Protein AF-A0A6L3IJE0-F1 (afdb_monomer)

Foldseek 3Di:
DVVVVVVVCLVVVCVLQVQAGDPVFWPDWDDDPPDIDTDGDGPDDDDPVRVVVSVVVRDPDPDDDDDDDD

pLDDT: mean 78.33, std 11.36, range [48.47, 89.38]

Nearest PDB structures (foldseek):
  8wqk-assembly1_D  TM=4.330E-01  e=3.315E+00  Porcine epidemic diarrhea virus
  8wqk-assembly4_F  TM=3.754E-01  e=3.095E+00  Porcine epidemic diarrhea virus
  8wqk-assembly2_G  TM=3.939E-01  e=4.071E+00  Porcine epidemic diarrhea virus
  8wqk-assembly3_E  TM=2.069E-01  e=2.699E+00  Porcine epidemic diarrhea virus

Solvent-accessible surface area (backbone atoms only — not comparable to full-atom values): 4522 Å² total; per-residue (Å²): 113,68,64,64,51,50,56,49,46,48,54,51,48,23,68,68,34,57,80,60,32,44,77,94,31,55,76,50,70,51,77,55,100,90,50,69,52,74,45,63,51,59,86,62,93,68,58,69,66,65,50,48,53,59,47,58,76,66,33,98,65,82,82,78,86,79,86,79,85,130

Mean predicted aligned error: 7.78 Å

Organism: NCBI:txid357276

Secondary structure (DSSP, 8-state):
-HHHHHHHHHHHHHHH-TTT--GGGEEEEEE-SS-EEEEE--SSPPPHHHHHHHHHHH------------

Structure (mmCIF, N/CA/C/O backbone):
data_AF-A0A6L3IJE0-F1
#
_entry.id   AF-A0A6L3IJE0-F1
#
loop_
_atom_site.group_PDB
_atom_site.id
_atom_site.type_symbol
_atom_site.label_atom_id
_atom_site.label_alt_id
_atom_site.label_comp_id
_atom_site.label_asym_id
_atom_site.label_entity_id
_atom_site.label_seq_id
_atom_site.pdbx_PDB_ins_code
_atom_site.Cartn_x
_atom_site.Cartn_y
_atom_site.Cartn_z
_atom_site.occupancy
_atom_site.B_iso_or_equiv
_atom_site.auth_seq_id
_atom_site.auth_comp_id
_atom_site.auth_asym_id
_atom_site.auth_atom_id
_atom_site.pdbx_PDB_model_num
ATOM 1 N N . MET A 1 1 ? 13.626 -9.760 -15.583 1.00 56.66 1 MET A N 1
ATOM 2 C CA . MET A 1 1 ? 14.374 -9.040 -14.532 1.00 56.66 1 MET A CA 1
ATOM 3 C C . MET A 1 1 ? 13.453 -8.175 -13.672 1.00 56.66 1 MET A C 1
ATOM 5 O O . MET A 1 1 ? 13.439 -8.382 -12.473 1.00 56.66 1 MET A O 1
ATOM 9 N N . GLN A 1 2 ? 12.625 -7.288 -14.248 1.00 68.00 2 GLN A N 1
ATOM 10 C CA . GLN A 1 2 ? 11.730 -6.404 -13.470 1.00 68.00 2 GLN A CA 1
ATOM 11 C C . GLN A 1 2 ? 10.658 -7.146 -12.647 1.00 68.00 2 GLN A C 1
ATOM 13 O O . GLN A 1 2 ? 10.438 -6.793 -11.498 1.00 68.00 2 GLN A O 1
ATOM 18 N N . LYS A 1 3 ? 10.045 -8.219 -13.172 1.00 73.94 3 LYS A N 1
ATOM 19 C CA . LYS A 1 3 ? 9.003 -8.972 -12.443 1.00 73.94 3 LYS A CA 1
ATOM 20 C C . LYS A 1 3 ? 9.490 -9.575 -11.117 1.00 73.94 3 LYS A C 1
ATOM 22 O O . LYS A 1 3 ? 8.814 -9.457 -10.112 1.00 73.94 3 LYS A O 1
ATOM 27 N N . GLU A 1 4 ? 10.683 -10.163 -11.106 1.00 81.62 4 GLU A N 1
ATOM 28 C CA . GLU A 1 4 ? 11.269 -10.767 -9.900 1.00 81.62 4 GLU A CA 1
ATOM 29 C C . GLU A 1 4 ? 11.641 -9.707 -8.850 1.00 81.62 4 GLU A C 1
ATOM 31 O O . GLU A 1 4 ? 11.503 -9.940 -7.654 1.00 81.62 4 GLU A O 1
ATOM 36 N N . GLN A 1 5 ? 12.050 -8.512 -9.296 1.00 80.81 5 GLN A N 1
ATOM 37 C CA . GLN A 1 5 ? 12.279 -7.363 -8.414 1.00 80.81 5 GLN A CA 1
ATOM 38 C C . GLN A 1 5 ? 10.967 -6.857 -7.804 1.00 80.81 5 GLN A C 1
ATOM 40 O O . GLN A 1 5 ? 10.928 -6.572 -6.611 1.00 80.81 5 GLN A O 1
ATOM 45 N N . ILE A 1 6 ? 9.891 -6.804 -8.596 1.00 84.12 6 ILE A N 1
ATOM 46 C 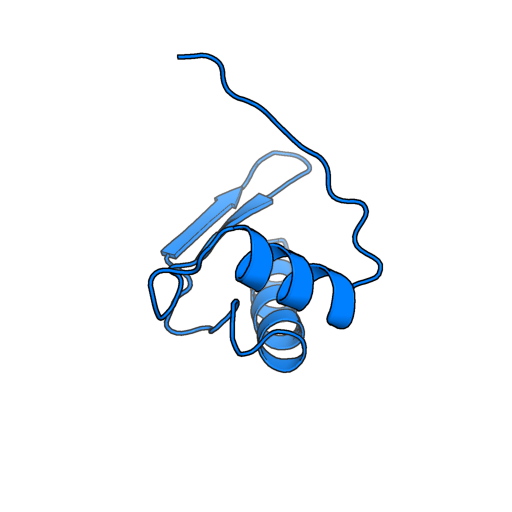CA . ILE A 1 6 ? 8.554 -6.423 -8.125 1.00 84.12 6 ILE A CA 1
ATOM 47 C C . ILE A 1 6 ? 8.031 -7.449 -7.118 1.00 84.12 6 ILE A C 1
ATOM 49 O O . ILE A 1 6 ? 7.630 -7.063 -6.026 1.00 84.12 6 ILE A O 1
ATOM 53 N N . ASP A 1 7 ? 8.097 -8.745 -7.428 1.00 85.00 7 ASP A N 1
ATOM 54 C CA . ASP A 1 7 ? 7.643 -9.806 -6.520 1.00 85.00 7 ASP A CA 1
ATOM 55 C C . ASP A 1 7 ? 8.428 -9.775 -5.197 1.00 85.00 7 ASP A C 1
ATOM 57 O O . ASP A 1 7 ? 7.852 -9.896 -4.109 1.00 85.00 7 ASP A O 1
ATOM 61 N N . ARG A 1 8 ? 9.745 -9.540 -5.269 1.00 85.81 8 ARG A N 1
ATOM 62 C CA . ARG A 1 8 ? 10.596 -9.379 -4.087 1.00 85.81 8 ARG A CA 1
ATOM 63 C C . ARG A 1 8 ? 10.231 -8.130 -3.284 1.00 85.81 8 ARG A C 1
ATOM 65 O O . ARG A 1 8 ? 10.151 -8.223 -2.062 1.00 85.81 8 ARG A O 1
ATOM 72 N N . PHE A 1 9 ? 9.978 -7.000 -3.943 1.00 85.12 9 PHE A N 1
ATOM 73 C CA . PHE A 1 9 ? 9.528 -5.775 -3.284 1.00 85.12 9 PHE A CA 1
ATOM 74 C C . PHE A 1 9 ? 8.178 -5.978 -2.593 1.00 85.12 9 PHE A C 1
ATOM 76 O O . PHE A 1 9 ? 8.071 -5.697 -1.408 1.00 85.12 9 PHE A O 1
ATOM 83 N N . VAL A 1 10 ? 7.176 -6.529 -3.285 1.00 84.94 10 VAL A N 1
ATOM 84 C CA . VAL A 1 10 ? 5.839 -6.798 -2.722 1.00 84.94 10 VAL A CA 1
ATOM 85 C C . VAL A 1 10 ? 5.934 -7.709 -1.499 1.00 84.94 10 VAL A C 1
ATOM 87 O O . VAL A 1 10 ? 5.249 -7.482 -0.504 1.00 84.94 10 VAL A O 1
ATOM 90 N N . THR A 1 11 ? 6.803 -8.720 -1.554 1.00 85.75 11 THR A N 1
ATOM 91 C CA . THR A 1 11 ? 7.019 -9.638 -0.431 1.00 85.75 11 THR A CA 1
ATOM 92 C C . THR A 1 11 ? 7.652 -8.927 0.762 1.00 85.75 11 THR A C 1
ATOM 94 O O . THR A 1 11 ? 7.151 -9.059 1.872 1.00 85.75 11 THR A O 1
ATOM 97 N N . LEU A 1 12 ? 8.734 -8.170 0.552 1.00 84.12 12 LEU A N 1
ATOM 98 C CA . LEU A 1 12 ? 9.434 -7.473 1.636 1.00 84.12 12 LEU A CA 1
ATOM 99 C C . LEU A 1 12 ? 8.588 -6.338 2.216 1.00 84.12 12 LEU A C 1
ATOM 101 O O . LEU A 1 12 ? 8.386 -6.276 3.421 1.00 84.12 12 LEU A O 1
ATOM 105 N N . ALA A 1 13 ? 8.022 -5.489 1.364 1.00 82.81 13 ALA A N 1
ATOM 106 C CA . ALA A 1 13 ? 7.209 -4.362 1.792 1.00 82.81 13 ALA A CA 1
ATOM 107 C C . ALA A 1 13 ? 5.912 -4.809 2.487 1.00 82.81 13 ALA A C 1
ATOM 109 O O . ALA A 1 13 ? 5.439 -4.124 3.383 1.00 82.81 13 ALA A O 1
ATOM 110 N N . GLY A 1 14 ? 5.361 -5.97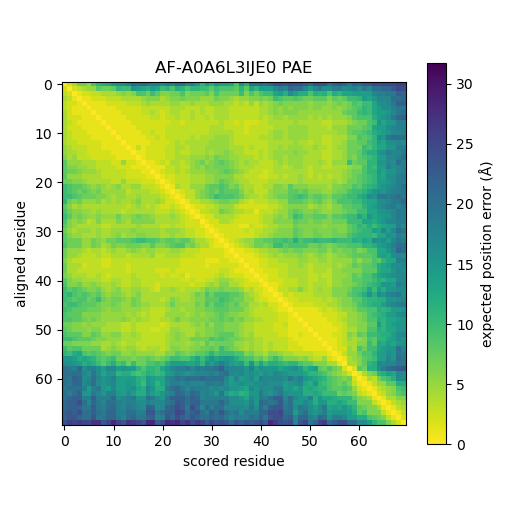7 2.134 1.00 84.44 14 GLY A N 1
ATOM 111 C CA . GLY A 1 14 ? 4.231 -6.561 2.860 1.00 84.44 14 GLY A CA 1
ATOM 112 C C . GLY A 1 14 ? 4.590 -7.166 4.222 1.00 84.44 14 GLY A C 1
ATOM 113 O O . GLY A 1 14 ? 3.696 -7.365 5.040 1.00 84.44 14 GLY A O 1
ATOM 114 N N . LEU A 1 15 ? 5.868 -7.470 4.476 1.00 84.44 15 LEU A N 1
ATOM 115 C CA . LEU A 1 15 ? 6.346 -7.873 5.804 1.00 84.44 15 LEU A CA 1
ATOM 116 C C . LEU A 1 15 ? 6.601 -6.659 6.702 1.00 84.44 15 LEU A C 1
ATOM 118 O O . LEU A 1 15 ? 6.280 -6.728 7.883 1.00 84.44 15 LEU A O 1
ATOM 122 N N . GLU A 1 16 ? 7.139 -5.574 6.138 1.00 81.06 16 GLU A N 1
ATOM 123 C CA . GLU A 1 16 ? 7.403 -4.321 6.864 1.00 81.06 16 GLU A CA 1
ATOM 124 C C . GLU A 1 16 ? 6.109 -3.527 7.119 1.00 81.06 16 GLU A C 1
ATOM 126 O O . GLU A 1 16 ? 5.848 -3.106 8.236 1.00 81.06 16 GLU A O 1
ATOM 131 N N . MET A 1 17 ? 5.237 -3.381 6.112 1.00 82.38 17 MET A N 1
ATOM 132 C CA . MET A 1 17 ? 3.988 -2.605 6.198 1.00 82.38 17 MET A CA 1
ATOM 133 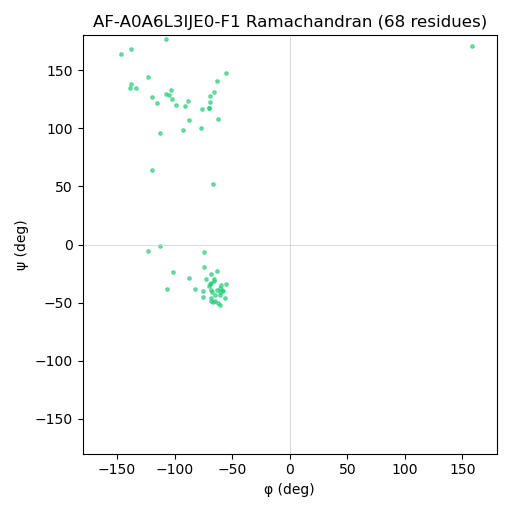C C . MET A 1 17 ? 2.750 -3.472 5.927 1.00 82.38 17 MET A C 1
ATOM 135 O O . MET A 1 17 ? 2.021 -3.234 4.956 1.00 82.38 17 MET A O 1
ATOM 139 N N . PRO A 1 18 ? 2.450 -4.476 6.765 1.00 84.44 18 PRO A N 1
ATOM 140 C CA . PRO A 1 18 ? 1.337 -5.398 6.529 1.00 84.44 18 PRO A CA 1
ATOM 141 C C . PRO A 1 18 ? -0.039 -4.711 6.530 1.00 84.44 18 PRO A C 1
ATOM 143 O O . PRO A 1 18 ? -0.995 -5.237 5.952 1.00 84.44 18 PRO A O 1
ATOM 146 N N . ALA A 1 19 ? -0.159 -3.540 7.165 1.00 82.12 19 ALA A N 1
ATOM 147 C CA . ALA A 1 19 ? -1.385 -2.746 7.183 1.00 82.12 19 ALA A CA 1
ATOM 148 C C . ALA A 1 19 ? -1.683 -2.068 5.832 1.00 82.12 19 ALA A C 1
ATOM 150 O O . ALA A 1 19 ? -2.851 -1.874 5.486 1.00 82.12 19 ALA A O 1
ATOM 151 N N . LEU A 1 20 ? -0.644 -1.736 5.056 1.00 82.56 20 LEU A N 1
ATOM 152 C CA . LEU A 1 20 ? -0.763 -1.002 3.790 1.00 82.56 20 LEU A CA 1
ATOM 153 C C . LEU A 1 20 ? -0.524 -1.897 2.574 1.00 82.56 20 LEU A C 1
ATOM 155 O O . LEU A 1 20 ? -1.216 -1.772 1.561 1.00 82.56 20 LEU A O 1
ATOM 159 N N . ILE A 1 21 ? 0.435 -2.817 2.676 1.00 85.25 21 ILE A N 1
ATOM 160 C CA . ILE A 1 21 ? 0.877 -3.680 1.587 1.00 85.25 21 ILE A CA 1
ATOM 161 C C . ILE A 1 21 ? 0.566 -5.132 1.923 1.00 85.25 21 ILE A C 1
ATOM 163 O O . ILE A 1 21 ? 1.031 -5.709 2.898 1.00 85.25 21 ILE A O 1
ATOM 167 N N . SER A 1 22 ? -0.212 -5.757 1.045 1.00 80.88 22 SER A N 1
ATOM 168 C CA . SER A 1 22 ? -0.480 -7.187 1.092 1.00 80.88 22 SER A CA 1
ATOM 169 C C . SER A 1 22 ? -0.433 -7.759 -0.323 1.00 80.88 22 SER A C 1
ATOM 171 O O . SER A 1 22 ? -1.017 -7.157 -1.231 1.00 80.88 22 SER A O 1
ATOM 173 N N . PRO A 1 23 ? 0.174 -8.944 -0.537 1.00 75.62 23 PRO A N 1
ATOM 174 C CA . PRO A 1 23 ? 0.180 -9.600 -1.845 1.00 75.62 23 PRO A CA 1
ATOM 175 C C . PRO A 1 23 ? -1.229 -9.810 -2.415 1.00 75.62 23 PRO A C 1
ATOM 177 O O . PRO A 1 23 ? -1.439 -9.685 -3.616 1.00 75.62 23 PRO A O 1
ATOM 180 N N . GLY A 1 24 ? -2.224 -10.060 -1.554 1.00 81.12 24 GLY A N 1
ATOM 181 C CA . GLY A 1 24 ? -3.625 -10.229 -1.962 1.00 81.12 24 GLY A CA 1
ATOM 182 C C . GLY A 1 24 ? -4.340 -8.927 -2.343 1.00 81.12 24 GLY A C 1
ATOM 183 O O . GLY A 1 24 ? -5.485 -8.964 -2.788 1.00 81.12 24 GLY A O 1
ATOM 184 N N . LYS A 1 25 ? -3.692 -7.777 -2.142 1.00 83.31 25 LYS A N 1
ATOM 185 C CA . LYS A 1 25 ? -4.214 -6.439 -2.443 1.00 83.31 25 LYS A CA 1
ATOM 186 C C . LYS A 1 25 ? -3.461 -5.743 -3.574 1.00 83.31 25 LYS A C 1
ATOM 188 O O . LYS A 1 25 ? -3.829 -4.630 -3.945 1.00 83.31 25 LYS A O 1
ATOM 193 N N . PHE A 1 26 ? -2.433 -6.382 -4.119 1.00 86.31 26 PHE A N 1
ATOM 194 C CA . PHE A 1 26 ? -1.695 -5.887 -5.268 1.00 86.31 26 PHE A CA 1
ATOM 195 C C . PHE A 1 26 ? -2.568 -5.966 -6.528 1.00 86.31 26 PHE A C 1
ATOM 197 O O . PHE A 1 26 ? -2.992 -7.049 -6.928 1.00 86.31 26 PHE A O 1
ATOM 204 N N . GLN A 1 27 ? -2.867 -4.818 -7.137 1.00 86.12 27 GLN A N 1
ATOM 205 C CA . GLN A 1 27 ? -3.695 -4.746 -8.344 1.00 86.12 27 GLN A CA 1
ATOM 206 C C . GLN A 1 27 ? -2.880 -4.896 -9.629 1.00 86.12 27 GLN A C 1
ATOM 208 O O . GLN A 1 27 ? -3.401 -5.384 -10.630 1.00 86.12 27 GLN A O 1
ATOM 213 N N . GLY A 1 28 ? -1.610 -4.493 -9.615 1.00 85.50 28 GLY A N 1
ATOM 214 C CA . GLY A 1 28 ? -0.754 -4.571 -10.789 1.00 85.50 28 GLY A CA 1
ATOM 215 C C . GLY A 1 28 ? 0.429 -3.614 -10.736 1.00 85.50 28 GLY A C 1
ATOM 216 O O . GLY A 1 28 ? 0.529 -2.757 -9.856 1.00 85.50 28 GLY A O 1
ATOM 217 N N . ALA A 1 29 ? 1.325 -3.803 -11.703 1.00 87.56 29 ALA A N 1
ATOM 218 C CA . ALA A 1 29 ? 2.481 -2.956 -11.943 1.00 87.56 29 ALA A CA 1
ATOM 219 C C . ALA A 1 29 ? 2.400 -2.356 -13.345 1.00 87.56 29 ALA A C 1
ATOM 221 O O . ALA A 1 29 ? 2.304 -3.098 -14.327 1.00 87.56 29 ALA A O 1
ATOM 222 N N . GLU A 1 30 ? 2.518 -1.041 -13.439 1.00 87.94 30 GLU A N 1
ATOM 223 C CA . GLU A 1 30 ? 2.828 -0.356 -14.688 1.00 87.94 30 GLU A CA 1
ATOM 224 C C . GLU A 1 30 ? 4.342 -0.216 -14.789 1.00 87.94 30 GLU A C 1
ATOM 226 O O . GLU A 1 30 ? 4.977 0.373 -13.918 1.00 87.94 30 GLU A O 1
ATOM 231 N N . ILE A 1 31 ? 4.927 -0.810 -15.826 1.00 87.25 31 ILE A N 1
ATOM 232 C CA . ILE A 1 31 ? 6.375 -0.844 -16.018 1.00 87.25 31 ILE A CA 1
ATOM 233 C C . ILE A 1 31 ? 6.756 0.197 -17.070 1.00 87.25 31 ILE A C 1
ATOM 235 O O . ILE A 1 31 ? 6.257 0.156 -18.194 1.00 87.25 31 ILE A O 1
ATOM 239 N N . TYR A 1 32 ? 7.671 1.084 -16.700 1.00 86.19 32 TYR A N 1
ATOM 240 C CA . TYR A 1 32 ? 8.305 2.088 -17.549 1.00 86.19 32 TYR A CA 1
ATOM 241 C C . TYR A 1 32 ? 9.765 1.685 -17.835 1.00 86.19 32 TYR A C 1
ATOM 243 O O . TYR A 1 32 ? 10.245 0.654 -17.352 1.00 86.19 32 TYR A O 1
ATOM 251 N N . GLU A 1 33 ? 10.482 2.461 -18.655 1.00 81.56 33 GLU A N 1
ATOM 252 C CA . GLU A 1 33 ? 11.858 2.119 -19.059 1.00 81.56 33 GLU A CA 1
ATOM 253 C C . GLU A 1 33 ? 12.820 2.015 -17.862 1.00 81.56 33 GLU A C 1
ATOM 255 O O . GLU A 1 33 ? 13.665 1.118 -17.827 1.00 81.56 33 GLU A O 1
ATOM 260 N N . ASP A 1 34 ? 12.656 2.879 -16.860 1.00 85.81 34 ASP A N 1
ATOM 261 C CA . ASP A 1 34 ? 13.533 3.003 -15.690 1.00 85.81 34 ASP A CA 1
ATOM 262 C C . ASP A 1 34 ? 12.818 2.829 -14.339 1.00 85.81 34 ASP A C 1
ATOM 264 O O . ASP A 1 34 ? 13.464 2.795 -13.291 1.00 85.81 34 ASP A O 1
ATOM 268 N N . SER A 1 35 ? 11.492 2.696 -14.342 1.00 82.81 35 SER A N 1
ATOM 269 C CA . SER A 1 35 ? 10.667 2.735 -13.135 1.00 82.81 35 SER A CA 1
ATOM 270 C C . SER A 1 35 ? 9.452 1.814 -13.239 1.00 82.81 35 SER A C 1
ATOM 272 O O . SER A 1 35 ? 9.096 1.328 -14.311 1.00 82.81 35 SER A O 1
ATOM 274 N N . ALA A 1 36 ? 8.820 1.526 -12.102 1.00 83.62 36 ALA A N 1
ATOM 275 C CA . ALA A 1 36 ? 7.558 0.803 -12.066 1.00 83.62 36 ALA A CA 1
ATOM 276 C C . ALA A 1 36 ? 6.628 1.423 -11.024 1.00 83.62 36 ALA A C 1
ATOM 278 O O . ALA A 1 36 ? 7.046 1.692 -9.897 1.00 83.62 36 ALA A O 1
ATOM 279 N N . VAL A 1 37 ? 5.368 1.624 -11.398 1.00 87.62 37 VAL A N 1
ATOM 280 C CA . VAL A 1 37 ? 4.313 2.089 -10.497 1.00 87.62 37 VAL A CA 1
ATOM 281 C C . VAL A 1 37 ? 3.513 0.876 -10.048 1.00 87.62 37 VAL A C 1
ATOM 283 O O . VAL A 1 37 ? 2.957 0.151 -10.870 1.00 87.62 37 VAL A O 1
ATOM 286 N N . LEU A 1 38 ? 3.483 0.637 -8.739 1.00 87.62 38 LEU A N 1
ATOM 287 C CA . LEU A 1 38 ? 2.765 -0.477 -8.127 1.00 87.62 38 LEU A CA 1
ATOM 288 C C . LEU A 1 38 ? 1.491 0.040 -7.467 1.00 87.62 38 LEU A C 1
ATOM 290 O O . LEU A 1 38 ? 1.541 0.972 -6.666 1.00 87.62 38 LEU A O 1
ATOM 294 N N . THR A 1 39 ? 0.354 -0.577 -7.772 1.00 88.38 39 THR A N 1
ATOM 295 C CA . THR A 1 39 ? -0.931 -0.190 -7.179 1.00 88.38 39 THR A CA 1
ATOM 296 C C . THR A 1 39 ? -1.399 -1.236 -6.177 1.00 88.38 39 THR A C 1
ATOM 298 O O . THR A 1 39 ? -1.499 -2.421 -6.500 1.00 88.38 39 THR A O 1
ATOM 301 N N . PHE A 1 40 ? -1.753 -0.787 -4.971 1.00 86.75 40 PHE A N 1
ATOM 302 C CA . PHE A 1 40 ? -2.304 -1.622 -3.904 1.00 86.75 40 PHE A CA 1
ATOM 303 C C . PHE A 1 40 ? -3.658 -1.083 -3.444 1.00 86.75 40 PHE A C 1
ATOM 305 O O . PHE A 1 40 ? -3.878 0.126 -3.396 1.00 86.75 40 PHE A O 1
ATOM 312 N N . LEU A 1 41 ? -4.57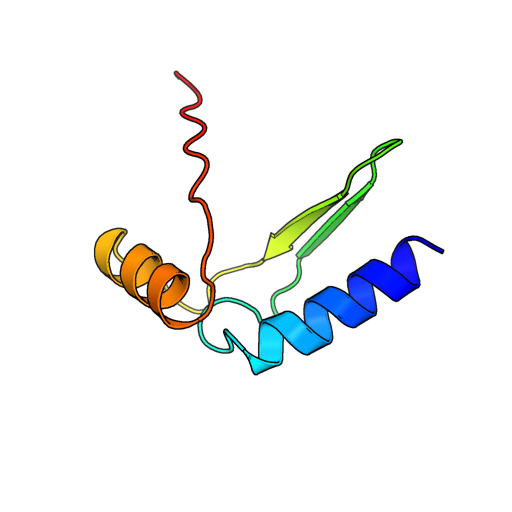7 -1.984 -3.099 1.00 87.38 41 LEU A N 1
ATOM 313 C CA . LEU A 1 41 ? -5.821 -1.629 -2.421 1.00 87.38 41 LEU A CA 1
ATOM 314 C C . LEU A 1 41 ? -5.621 -1.628 -0.914 1.00 87.38 41 LEU A C 1
ATOM 316 O O . LEU A 1 41 ? -5.306 -2.662 -0.326 1.00 87.38 41 LEU A O 1
ATOM 320 N N . LEU A 1 42 ? -5.921 -0.503 -0.276 1.00 85.69 42 LEU A N 1
ATOM 321 C CA . LEU A 1 42 ? -5.940 -0.454 1.178 1.00 85.69 42 LEU A CA 1
ATOM 322 C C . LEU A 1 42 ? -7.025 -1.401 1.732 1.00 85.69 42 LEU A C 1
ATOM 324 O O . LEU A 1 42 ? -8.111 -1.525 1.150 1.00 85.69 42 LEU A O 1
ATOM 328 N N . PRO A 1 43 ? -6.754 -2.113 2.841 1.00 82.44 43 PRO A N 1
ATOM 329 C CA . PRO A 1 43 ? -7.705 -3.061 3.422 1.00 82.44 43 PRO A CA 1
ATOM 330 C C . PRO A 1 43 ? -8.934 -2.372 4.026 1.00 82.44 43 PRO A C 1
ATOM 332 O O . PRO A 1 43 ? -10.002 -2.982 4.085 1.00 82.44 43 PRO A O 1
ATOM 335 N N . LYS A 1 44 ? -8.789 -1.110 4.435 1.00 84.06 44 LYS A N 1
ATOM 336 C CA . LYS A 1 44 ? -9.855 -0.231 4.916 1.00 84.06 44 LYS A CA 1
ATOM 337 C C . LYS A 1 44 ? -9.664 1.172 4.341 1.00 84.06 44 LYS A C 1
ATOM 339 O O . LYS A 1 44 ? -8.612 1.491 3.793 1.00 84.06 44 LYS A O 1
ATOM 344 N N . VAL A 1 45 ? -10.681 2.015 4.493 1.00 85.12 45 VAL A N 1
ATOM 345 C CA . VAL A 1 45 ? -10.512 3.460 4.315 1.00 85.1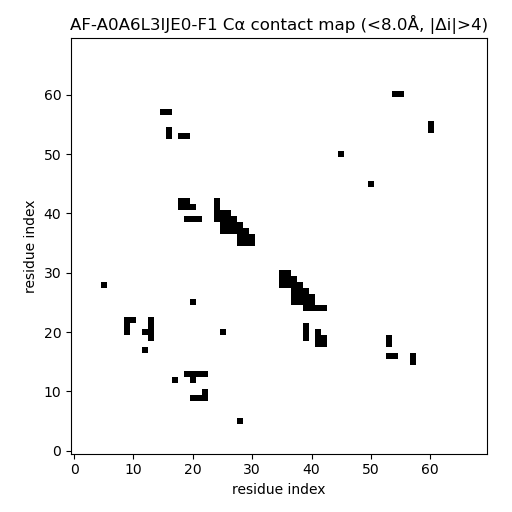2 45 VAL A CA 1
ATOM 346 C C . VAL A 1 45 ? -9.649 3.964 5.470 1.00 85.12 45 VAL A C 1
ATOM 348 O O . VAL A 1 45 ? -9.999 3.745 6.629 1.00 85.12 45 VAL A O 1
ATOM 351 N N . TYR A 1 46 ? -8.527 4.601 5.146 1.00 83.88 46 TYR A N 1
ATOM 352 C CA . TYR A 1 46 ? -7.641 5.235 6.119 1.00 83.88 46 TYR A CA 1
ATOM 353 C C . TYR A 1 46 ? -7.845 6.754 6.092 1.00 83.88 46 TYR A C 1
ATOM 355 O O . TYR A 1 46 ? -7.866 7.338 5.003 1.00 83.88 46 TYR A O 1
ATOM 363 N N . PRO A 1 47 ? -7.985 7.411 7.256 1.00 89.38 47 PRO A N 1
ATOM 364 C CA . PRO 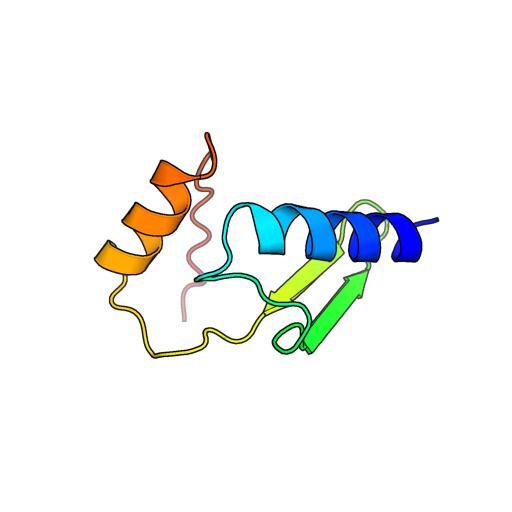A 1 47 ? -7.694 8.832 7.376 1.00 89.38 47 PRO A CA 1
ATOM 365 C C . PRO A 1 47 ? -6.265 9.115 6.905 1.00 89.38 47 PRO A C 1
ATOM 367 O O . PRO A 1 47 ? -5.378 8.282 7.078 1.00 89.38 47 PRO A O 1
ATOM 370 N N . LEU A 1 48 ? -6.040 10.292 6.321 1.00 85.38 48 LEU A N 1
ATOM 371 C CA . LEU A 1 48 ? -4.720 10.659 5.805 1.00 85.38 48 LEU A CA 1
ATOM 372 C C . LEU A 1 48 ? -3.644 10.636 6.902 1.00 85.38 48 LEU A C 1
ATOM 374 O O . LEU A 1 48 ? -2.544 10.177 6.642 1.00 85.38 48 LEU A O 1
ATOM 378 N N . GLU A 1 49 ? -3.980 11.088 8.111 1.00 87.50 49 GLU A N 1
ATOM 379 C CA . GLU A 1 49 ? -3.077 11.098 9.270 1.00 87.50 49 GLU A CA 1
ATOM 380 C C . GLU A 1 49 ? -2.625 9.675 9.635 1.00 87.50 49 GLU A C 1
ATOM 382 O O . GLU A 1 49 ? -1.434 9.401 9.616 1.00 87.50 49 GLU A O 1
ATOM 387 N N . GLU A 1 50 ? -3.566 8.735 9.808 1.00 86.75 50 GLU A N 1
ATOM 388 C CA . GLU A 1 50 ? -3.242 7.324 10.089 1.00 86.75 50 GLU A CA 1
ATOM 389 C C . GLU A 1 50 ? -2.392 6.682 8.981 1.00 86.75 50 GLU A C 1
ATOM 391 O O . GLU A 1 50 ? -1.564 5.817 9.253 1.00 86.75 50 GLU A O 1
ATOM 396 N N . LEU A 1 51 ? -2.622 7.061 7.718 1.00 84.69 51 LEU A N 1
ATOM 397 C CA . LEU A 1 51 ? -1.830 6.556 6.597 1.00 84.69 51 LEU A CA 1
ATOM 398 C C . LEU A 1 51 ? -0.390 7.083 6.640 1.00 84.69 51 LEU A C 1
ATOM 400 O O . LEU A 1 51 ? 0.529 6.345 6.299 1.00 84.69 51 LEU A O 1
ATOM 404 N N . ILE A 1 52 ? -0.205 8.351 7.013 1.00 84.00 52 ILE A N 1
ATOM 405 C CA . ILE A 1 52 ? 1.118 8.971 7.125 1.00 84.00 52 ILE A CA 1
ATOM 406 C C . ILE A 1 52 ? 1.887 8.352 8.292 1.00 84.00 52 ILE A C 1
ATOM 408 O O . ILE A 1 52 ? 3.027 7.952 8.081 1.00 84.00 52 ILE A O 1
ATOM 412 N N . ASP A 1 53 ? 1.254 8.188 9.456 1.00 84.56 53 ASP A N 1
ATOM 413 C CA . ASP A 1 53 ? 1.884 7.577 10.634 1.00 84.56 53 ASP A CA 1
ATOM 414 C C . ASP A 1 53 ? 2.427 6.171 10.311 1.00 84.56 53 ASP A C 1
ATOM 416 O O . ASP A 1 53 ? 3.580 5.851 10.591 1.00 84.56 53 ASP A O 1
ATOM 420 N N . GLU A 1 54 ? 1.629 5.346 9.625 1.00 80.75 54 GLU A N 1
ATOM 421 C CA . GLU A 1 54 ? 2.025 3.987 9.233 1.00 80.75 54 GLU A CA 1
ATOM 422 C C . GLU A 1 54 ? 3.180 3.971 8.208 1.00 80.75 54 GLU A C 1
ATOM 424 O O . GLU A 1 54 ? 3.993 3.045 8.198 1.00 80.75 54 GLU A O 1
ATOM 429 N N . LEU A 1 55 ? 3.273 4.990 7.343 1.00 79.06 55 LEU A N 1
ATOM 430 C CA . LEU A 1 55 ? 4.380 5.140 6.389 1.00 79.06 55 LEU A CA 1
ATOM 431 C C . LEU A 1 55 ? 5.667 5.632 7.066 1.00 7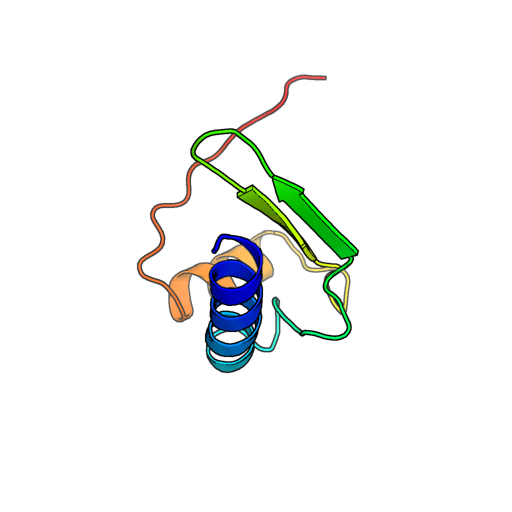9.06 55 LEU A C 1
ATOM 433 O O . LEU A 1 55 ? 6.747 5.160 6.705 1.00 79.06 55 LEU A O 1
ATOM 437 N N . GLU A 1 56 ? 5.560 6.568 8.013 1.00 77.44 56 GLU A N 1
ATOM 438 C CA . GLU A 1 56 ? 6.698 7.134 8.752 1.00 77.44 56 GLU A CA 1
ATOM 439 C C . GLU A 1 56 ? 7.329 6.121 9.717 1.00 77.44 56 GLU A C 1
ATOM 441 O O . GLU A 1 56 ? 8.552 6.098 9.862 1.00 77.44 56 GLU A O 1
ATOM 446 N N . ASP A 1 57 ? 6.526 5.250 10.335 1.00 74.94 57 ASP A N 1
ATOM 447 C CA . ASP A 1 57 ? 7.014 4.263 11.305 1.00 74.94 57 ASP A CA 1
ATOM 448 C C . ASP A 1 57 ? 7.874 3.157 10.669 1.00 74.94 57 ASP A C 1
ATOM 450 O O . ASP A 1 57 ? 8.792 2.636 11.307 1.00 74.94 57 ASP A O 1
ATOM 454 N N . GLN A 1 58 ? 7.568 2.761 9.430 1.00 69.94 58 GLN A N 1
ATOM 455 C CA . GLN A 1 58 ? 8.181 1.581 8.799 1.00 69.94 58 GLN A CA 1
ATOM 456 C C . GLN A 1 58 ? 9.287 1.916 7.813 1.00 69.94 58 GLN A C 1
ATOM 458 O O . GLN A 1 58 ? 10.154 1.090 7.519 1.00 69.94 58 GLN A O 1
ATOM 463 N N . MET A 1 59 ? 9.271 3.121 7.265 1.00 61.00 59 MET A N 1
ATOM 464 C CA . MET A 1 59 ? 10.263 3.523 6.300 1.00 61.00 59 MET A CA 1
ATOM 465 C C . MET A 1 59 ? 10.772 4.903 6.679 1.00 61.00 59 MET A C 1
ATOM 467 O O . MET A 1 59 ? 9.989 5.823 6.884 1.00 61.00 59 MET A O 1
ATOM 471 N N . GLU A 1 60 ? 12.089 5.101 6.644 1.00 59.72 60 GLU A N 1
ATOM 472 C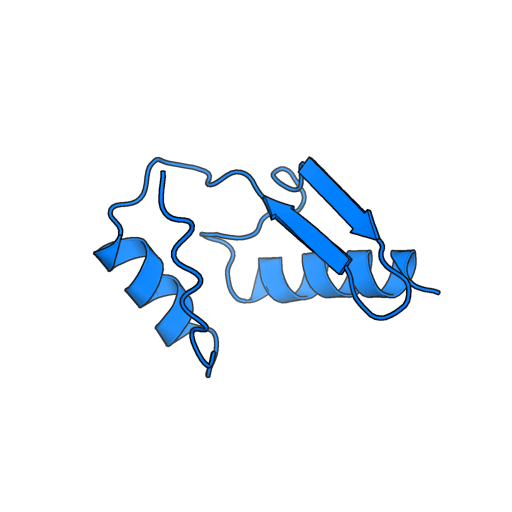 CA . GLU A 1 60 ? 12.677 6.439 6.493 1.00 59.72 60 GLU A CA 1
ATOM 473 C C . GLU A 1 60 ? 12.332 7.001 5.088 1.00 59.72 60 GLU A C 1
ATOM 475 O O . GLU A 1 60 ? 13.204 7.347 4.288 1.00 59.72 60 GLU A O 1
ATOM 480 N N . LEU A 1 61 ? 11.048 6.997 4.715 1.00 58.34 61 LEU A N 1
ATOM 481 C CA . LEU A 1 61 ? 10.541 7.449 3.435 1.00 58.34 61 LEU A CA 1
ATOM 482 C C . LEU A 1 61 ? 10.696 8.959 3.356 1.00 58.34 61 LEU A C 1
ATOM 484 O O . LEU A 1 61 ? 10.174 9.717 4.169 1.00 58.34 61 LEU A O 1
ATOM 488 N N . ILE A 1 62 ? 11.326 9.410 2.277 1.00 54.47 62 ILE A N 1
ATOM 489 C CA . ILE A 1 62 ? 11.145 10.779 1.817 1.00 54.47 62 ILE A CA 1
ATOM 490 C C . ILE A 1 62 ? 9.785 10.814 1.115 1.00 54.47 62 ILE A C 1
ATOM 492 O O . ILE A 1 62 ? 9.657 10.372 -0.028 1.00 54.47 62 ILE A O 1
ATOM 496 N N . LEU A 1 63 ? 8.759 11.307 1.810 1.00 55.66 63 LEU A N 1
ATOM 497 C CA . LEU A 1 63 ? 7.434 11.529 1.233 1.00 55.66 63 LEU A CA 1
ATOM 498 C C . LEU A 1 63 ? 7.532 12.565 0.102 1.00 55.66 63 LEU A C 1
ATOM 500 O O . LEU A 1 63 ? 7.715 13.760 0.335 1.00 55.66 63 LEU A O 1
ATOM 504 N N . LEU A 1 64 ? 7.401 12.106 -1.144 1.00 59.31 64 LEU A N 1
ATOM 505 C CA . LEU A 1 64 ? 7.329 12.975 -2.316 1.00 59.31 64 LEU A CA 1
ATOM 506 C C . LEU A 1 64 ? 5.860 13.273 -2.620 1.00 59.31 64 LEU A C 1
ATOM 508 O O . LEU A 1 64 ? 5.156 12.470 -3.228 1.00 59.31 64 LEU A O 1
ATOM 512 N N . TYR A 1 65 ? 5.384 14.436 -2.177 1.00 54.25 65 TYR A N 1
ATOM 513 C CA . TYR A 1 65 ? 4.023 14.884 -2.463 1.00 54.25 65 TYR A CA 1
ATOM 514 C C . TYR A 1 65 ? 3.890 15.244 -3.951 1.00 54.25 65 TYR A C 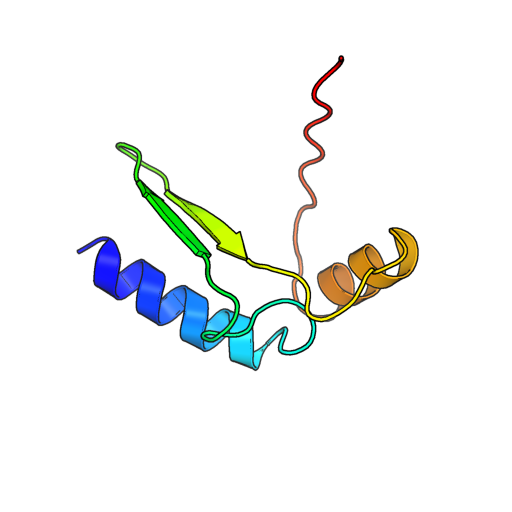1
ATOM 516 O O . TYR A 1 65 ? 4.533 16.181 -4.425 1.00 54.25 65 TYR A O 1
ATOM 524 N N . HIS A 1 66 ? 3.036 14.533 -4.691 1.00 53.41 66 HIS A N 1
ATOM 525 C CA . HIS A 1 66 ? 2.636 14.923 -6.043 1.00 53.41 66 HIS A CA 1
ATOM 526 C C . HIS A 1 66 ? 1.155 15.306 -6.033 1.00 53.41 66 HIS A C 1
ATOM 528 O O . HIS A 1 66 ? 0.272 14.453 -6.086 1.00 53.41 66 HIS A O 1
ATOM 534 N N . TYR A 1 67 ? 0.876 16.604 -5.916 1.00 57.06 67 TYR A N 1
ATOM 535 C CA . TYR A 1 67 ? -0.477 17.125 -6.082 1.00 57.06 67 TYR A CA 1
ATOM 536 C C . TYR A 1 67 ? -0.810 17.157 -7.576 1.00 57.06 67 TYR A C 1
ATOM 538 O O . TYR A 1 67 ? -0.163 17.882 -8.329 1.00 57.06 67 TYR A O 1
ATOM 546 N N . LEU A 1 68 ? -1.811 16.381 -7.997 1.00 57.81 68 LEU A N 1
ATOM 547 C CA . LEU A 1 68 ? -2.433 16.524 -9.312 1.00 57.81 68 LEU A CA 1
ATOM 548 C C . LEU A 1 68 ? -3.565 17.555 -9.186 1.00 57.81 68 LEU A C 1
ATOM 550 O O . LEU A 1 68 ? -4.587 17.240 -8.570 1.00 57.81 68 LEU A O 1
ATOM 554 N N . PRO A 1 69 ? -3.407 18.780 -9.718 1.00 48.47 69 PRO A N 1
ATOM 555 C CA . PRO A 1 69 ? -4.505 19.732 -9.762 1.00 48.47 69 PRO A CA 1
ATOM 556 C C . PRO A 1 69 ? -5.602 19.210 -10.697 1.00 48.47 69 PRO A C 1
ATOM 558 O O . PRO A 1 69 ? -5.318 18.792 -11.820 1.00 48.47 69 PRO A O 1
ATOM 561 N N . SER A 1 70 ? -6.843 19.232 -10.205 1.00 53.22 70 SER A N 1
ATOM 562 C CA . SER A 1 70 ? -8.078 18.996 -10.966 1.00 53.22 70 SER A CA 1
ATOM 563 C C . SER A 1 70 ? -8.423 20.163 -11.880 1.00 53.22 70 SER A C 1
ATOM 565 O O . SER A 1 70 ? -8.315 21.308 -11.380 1.00 53.22 70 SER A O 1
#

Sequence (70 aa):
MQKEQIDRFVTLAGLEMPALISPGKFQGAEIYEDSAVLTFLLPKVYPLEELIDELEDQMELILLYHYLPS

Radius of gyration: 13.04 Å; Cα contacts (8 Å, |Δi|>4): 53; chains: 1; bounding box: 25×30×30 Å